Protein AF-A0A9Q0X573-F1 (afdb_monomer_lite)

pLDDT: mean 73.03, std 21.27, range [30.62, 91.12]

Radius of gyration: 28.18 Å; chains: 1; bounding box: 56×76×54 Å

Secondary structure (DSSP, 8-state):
--HHHHHHHTTGGG-HHHHHHHHHHHHHSTTTTHHHHHTS-HHHHHHHHHH-HHHHHHHHHHHTSHHHHTTS-HHHHHHTTSS--TT--S------------------------------

InterPro domains:
  IPR022075 Symplekin C-terminal [PF12295] (1-51)

Sequence (120 aa):
MEILSRLVSKQIWKYPKLWVGFLRCALLTKPQSFNVLLQLPPPQLESALNRTAALKAPLVVYASQPNIKSSLPRSVLVVLGIAPDPQTSSQAQTGDTSNSGKDVTVENSKTGETSNSDKE

Organism: NCBI:txid2511006

Structure (mmCIF, N/CA/C/O backbone):
data_AF-A0A9Q0X573-F1
#
_entry.id   AF-A0A9Q0X573-F1
#
loop_
_atom_site.group_PDB
_atom_site.id
_atom_site.type_symbol
_atom_site.label_atom_id
_atom_site.label_alt_id
_atom_site.label_comp_id
_atom_site.label_asym_id
_atom_site.label_entity_id
_atom_site.label_seq_id
_atom_site.pdbx_PDB_ins_code
_atom_site.Cartn_x
_atom_site.Cartn_y
_atom_site.Cartn_z
_atom_site.occupancy
_atom_site.B_iso_or_equiv
_atom_site.auth_seq_id
_atom_site.auth_comp_id
_atom_site.auth_asym_id
_atom_site.auth_atom_id
_atom_site.pdbx_PDB_model_num
ATOM 1 N N . MET A 1 1 ? 0.558 15.369 -7.958 1.00 50.69 1 MET A N 1
ATOM 2 C CA . MET A 1 1 ? 1.134 14.107 -8.478 1.00 50.69 1 MET A CA 1
ATOM 3 C C . MET A 1 1 ? 0.039 13.045 -8.576 1.00 50.69 1 MET A C 1
ATOM 5 O O . MET A 1 1 ? -0.197 12.339 -7.608 1.00 50.69 1 MET A O 1
ATOM 9 N N . GLU A 1 2 ? -0.650 12.924 -9.714 1.00 68.75 2 GLU A N 1
ATOM 10 C CA . GLU A 1 2 ? -1.748 11.944 -9.869 1.00 68.75 2 GLU A CA 1
ATOM 11 C C . GLU A 1 2 ? -1.337 10.646 -10.571 1.00 68.75 2 GLU A C 1
ATOM 13 O O . GLU A 1 2 ? -2.123 9.705 -10.624 1.00 68.75 2 GLU A O 1
ATOM 18 N N . ILE A 1 3 ? -0.119 10.569 -11.121 1.00 83.31 3 ILE A N 1
ATOM 19 C CA . ILE A 1 3 ? 0.303 9.418 -11.934 1.00 83.31 3 ILE A CA 1
ATOM 20 C C . ILE A 1 3 ? 0.211 8.112 -11.133 1.00 83.31 3 ILE A C 1
ATOM 22 O O . ILE A 1 3 ? -0.305 7.118 -11.633 1.00 83.31 3 ILE A O 1
ATOM 26 N N . LEU A 1 4 ? 0.634 8.134 -9.863 1.00 80.88 4 LEU A N 1
ATOM 27 C CA . LEU A 1 4 ? 0.596 6.964 -8.989 1.00 80.88 4 LEU A CA 1
ATOM 28 C C . LEU A 1 4 ? -0.852 6.545 -8.695 1.00 80.88 4 LEU A C 1
ATOM 30 O O . LEU A 1 4 ? -1.163 5.362 -8.775 1.00 80.88 4 LEU A O 1
ATOM 34 N N . SER A 1 5 ? -1.747 7.500 -8.419 1.00 83.25 5 SER A N 1
ATOM 35 C CA . SER A 1 5 ? -3.170 7.207 -8.184 1.00 83.25 5 SER A CA 1
ATOM 36 C C . SER A 1 5 ? -3.834 6.636 -9.442 1.00 83.25 5 SER A C 1
ATOM 38 O O . SER A 1 5 ? -4.522 5.620 -9.375 1.00 83.25 5 SER A O 1
ATOM 40 N N . ARG A 1 6 ? -3.514 7.177 -10.626 1.00 86.19 6 ARG A N 1
ATOM 41 C CA . ARG A 1 6 ? -3.980 6.636 -11.915 1.00 86.19 6 ARG A CA 1
ATOM 42 C C . ARG A 1 6 ? -3.487 5.205 -12.157 1.00 86.19 6 ARG A C 1
ATOM 44 O O . ARG A 1 6 ? -4.248 4.387 -12.672 1.00 86.19 6 ARG A O 1
ATOM 51 N N . LEU A 1 7 ? -2.254 4.876 -11.762 1.00 86.81 7 LEU A N 1
ATOM 52 C CA . LEU A 1 7 ? -1.723 3.506 -11.831 1.00 86.81 7 LEU A CA 1
ATOM 53 C C . LEU A 1 7 ? -2.474 2.555 -10.885 1.00 86.81 7 LEU A C 1
ATOM 55 O O . LEU A 1 7 ? -2.786 1.428 -11.274 1.00 86.81 7 LEU A O 1
ATOM 59 N N . VAL A 1 8 ? -2.828 3.013 -9.682 1.00 86.81 8 VAL A N 1
ATOM 60 C CA . VAL A 1 8 ? -3.674 2.256 -8.744 1.00 86.81 8 VAL A CA 1
ATOM 61 C C . VAL A 1 8 ? -5.052 1.985 -9.349 1.00 86.81 8 VAL A C 1
ATOM 63 O O . VAL A 1 8 ? -5.479 0.831 -9.379 1.00 86.81 8 VAL A O 1
ATOM 66 N N . SER A 1 9 ? -5.709 2.989 -9.939 1.00 85.56 9 SER A N 1
ATOM 67 C CA . SER A 1 9 ? -6.996 2.798 -10.631 1.00 85.56 9 SER A CA 1
ATOM 68 C C . SER A 1 9 ? -6.905 1.816 -11.804 1.00 85.56 9 SER A C 1
ATOM 70 O O . SER A 1 9 ? -7.868 1.116 -12.108 1.00 85.56 9 SER A O 1
ATOM 72 N N . LYS A 1 10 ? -5.742 1.732 -12.461 1.00 88.94 10 LYS A N 1
ATOM 73 C CA . LYS A 1 10 ? -5.471 0.791 -13.560 1.00 88.94 10 LYS A CA 1
ATOM 74 C C . LYS A 1 10 ? -5.009 -0.588 -13.089 1.00 88.94 10 LYS A C 1
ATOM 76 O O . LYS A 1 10 ? -4.623 -1.407 -13.918 1.00 88.94 10 LYS A O 1
ATOM 81 N N . GLN A 1 11 ? -5.091 -0.867 -11.788 1.00 88.38 11 GLN A N 1
ATOM 82 C CA . GLN A 1 11 ? -4.738 -2.156 -11.199 1.00 88.38 11 GLN A CA 1
ATOM 83 C C . GLN A 1 11 ? -3.307 -2.574 -11.543 1.00 88.38 11 GLN A C 1
ATOM 85 O O . GLN A 1 11 ? -3.058 -3.683 -12.015 1.00 88.38 11 GLN A O 1
ATOM 90 N N . ILE A 1 12 ? -2.351 -1.676 -11.297 1.00 90.00 12 ILE A N 1
ATOM 91 C CA . ILE A 1 12 ? -0.925 -1.889 -11.581 1.00 90.00 12 ILE A CA 1
ATOM 92 C C . ILE A 1 12 ? -0.368 -3.205 -11.002 1.00 90.00 12 ILE A C 1
ATOM 94 O O . ILE A 1 12 ? 0.551 -3.791 -11.568 1.00 90.00 12 ILE A O 1
ATOM 98 N N . TRP A 1 13 ? -0.980 -3.720 -9.930 1.00 87.81 13 TRP A N 1
ATOM 99 C CA . TRP A 1 13 ? -0.666 -5.013 -9.315 1.00 87.81 13 TRP A CA 1
ATOM 100 C C . TRP A 1 13 ? -0.901 -6.229 -10.225 1.00 87.81 13 TRP A C 1
ATOM 102 O O . TRP A 1 13 ? -0.321 -7.281 -9.973 1.00 87.81 13 TRP A O 1
ATOM 112 N N . LYS A 1 14 ? -1.696 -6.113 -11.298 1.00 89.44 14 LYS A N 1
ATOM 113 C CA . LYS A 1 14 ? -1.849 -7.174 -12.313 1.00 89.44 14 LYS A CA 1
ATOM 114 C C . LYS A 1 14 ? -0.586 -7.384 -13.150 1.00 89.44 14 LYS A C 1
ATOM 116 O O . LYS A 1 14 ? -0.407 -8.449 -13.731 1.00 89.44 14 LYS A O 1
ATOM 121 N N . TYR A 1 15 ? 0.293 -6.385 -13.205 1.00 91.12 15 TYR A N 1
ATOM 122 C CA . TYR A 1 15 ? 1.499 -6.404 -14.023 1.00 91.12 15 TYR A CA 1
ATOM 123 C C . TYR A 1 15 ? 2.738 -6.423 -13.120 1.00 91.12 15 TYR A C 1
ATOM 125 O O . TYR A 1 15 ? 3.220 -5.362 -12.720 1.00 91.12 15 TYR A O 1
ATOM 133 N N . PRO A 1 16 ? 3.314 -7.599 -12.809 1.00 85.38 16 PRO A N 1
ATOM 134 C CA . PRO A 1 16 ? 4.371 -7.725 -11.801 1.00 85.38 16 PRO A CA 1
ATOM 135 C C . PRO A 1 16 ? 5.615 -6.877 -12.105 1.00 85.38 16 PRO A C 1
ATOM 137 O O . PRO A 1 16 ? 6.220 -6.328 -11.187 1.00 85.38 16 PRO A O 1
ATOM 140 N N . LYS A 1 17 ? 5.966 -6.702 -13.388 1.00 88.50 17 LYS A N 1
ATOM 141 C CA . LYS A 1 17 ? 7.090 -5.847 -13.813 1.00 88.50 17 LYS A CA 1
ATOM 142 C C . LYS A 1 17 ? 6.872 -4.377 -13.439 1.00 88.50 17 LYS A C 1
ATOM 144 O O . LYS A 1 17 ? 7.771 -3.734 -12.907 1.00 88.50 17 LYS A O 1
ATOM 149 N N . LEU A 1 18 ? 5.667 -3.861 -13.681 1.00 89.69 18 LEU A N 1
ATOM 150 C CA . LEU A 1 18 ? 5.321 -2.479 -13.359 1.00 89.69 18 LEU A CA 1
ATOM 151 C C . LEU A 1 18 ? 5.068 -2.291 -11.862 1.00 89.69 18 LEU A C 1
ATOM 153 O O . LEU A 1 18 ? 5.413 -1.249 -11.313 1.00 89.69 18 LEU A O 1
ATOM 157 N N . TRP A 1 19 ? 4.524 -3.307 -11.190 1.00 90.69 19 TRP A N 1
ATOM 158 C CA . TRP A 1 19 ? 4.284 -3.290 -9.751 1.00 90.69 19 TRP A CA 1
ATOM 159 C C . TRP A 1 19 ? 5.569 -3.074 -8.949 1.00 90.69 19 TRP A C 1
ATOM 161 O O . TRP A 1 19 ? 5.605 -2.229 -8.058 1.00 90.69 19 TRP A O 1
ATOM 171 N N . VAL A 1 20 ? 6.655 -3.768 -9.300 1.00 90.38 20 VAL A N 1
ATOM 172 C CA . VAL A 1 20 ? 7.956 -3.572 -8.636 1.00 90.38 20 VAL A CA 1
ATOM 173 C C . VAL A 1 20 ? 8.461 -2.138 -8.821 1.00 90.38 20 VAL A C 1
ATOM 175 O O . VAL A 1 20 ? 8.915 -1.523 -7.856 1.00 90.38 20 VAL A O 1
ATOM 178 N N . GLY A 1 21 ? 8.346 -1.585 -10.033 1.00 90.44 21 GLY A N 1
ATOM 179 C CA . GLY A 1 21 ? 8.706 -0.192 -10.312 1.00 90.44 21 GLY A CA 1
ATOM 180 C C . GLY A 1 21 ? 7.856 0.798 -9.515 1.00 90.44 21 GLY A C 1
ATOM 181 O O . GLY A 1 21 ? 8.397 1.704 -8.886 1.00 90.44 21 GLY A O 1
ATOM 182 N N . PHE A 1 22 ? 6.543 0.568 -9.455 1.00 90.12 22 PHE A N 1
ATOM 183 C CA . PHE A 1 22 ? 5.610 1.363 -8.661 1.00 90.12 22 PHE A CA 1
ATOM 184 C C . PHE A 1 22 ? 6.000 1.388 -7.180 1.00 90.12 22 PHE A C 1
ATOM 186 O O . PHE A 1 22 ? 6.068 2.468 -6.599 1.00 90.12 22 PHE A O 1
ATOM 193 N N . LEU A 1 23 ? 6.321 0.235 -6.582 1.00 89.50 23 LEU A N 1
ATOM 194 C CA . LEU A 1 23 ? 6.745 0.163 -5.180 1.00 89.50 23 LEU A CA 1
ATOM 195 C C . LEU A 1 23 ? 8.042 0.936 -4.928 1.00 89.50 23 LEU A C 1
ATOM 197 O O . LEU A 1 23 ? 8.141 1.665 -3.939 1.00 89.50 23 LEU A O 1
ATOM 201 N N . ARG A 1 24 ? 9.021 0.839 -5.838 1.00 88.81 24 ARG A N 1
ATOM 202 C CA . ARG A 1 24 ? 10.260 1.623 -5.736 1.00 88.81 24 ARG A CA 1
ATOM 203 C C . ARG A 1 24 ? 9.988 3.118 -5.849 1.00 88.81 24 ARG A C 1
ATOM 205 O O . ARG A 1 24 ? 10.448 3.879 -5.004 1.00 88.81 24 ARG A O 1
ATOM 212 N N . CYS A 1 25 ? 9.196 3.541 -6.829 1.00 88.94 25 CYS A N 1
ATOM 213 C CA . CYS A 1 25 ? 8.808 4.941 -6.969 1.00 88.94 25 CYS A CA 1
ATOM 214 C C . CYS A 1 25 ? 8.056 5.443 -5.735 1.00 88.94 25 CYS A C 1
ATOM 216 O O . CYS A 1 25 ? 8.386 6.515 -5.234 1.00 88.94 25 CYS A O 1
ATOM 218 N N . ALA A 1 26 ? 7.109 4.669 -5.202 1.00 88.06 26 ALA A N 1
ATOM 219 C CA . ALA A 1 26 ? 6.371 5.017 -3.993 1.00 88.06 26 ALA A CA 1
ATOM 220 C C . ALA A 1 26 ? 7.306 5.162 -2.780 1.00 88.06 26 ALA A C 1
ATOM 222 O O . ALA A 1 26 ? 7.138 6.080 -1.980 1.00 88.06 26 ALA A O 1
ATOM 223 N N . LEU A 1 27 ? 8.336 4.318 -2.671 1.00 86.31 27 LEU A N 1
ATOM 224 C CA . LEU A 1 27 ? 9.361 4.419 -1.633 1.00 86.31 27 LEU A CA 1
ATOM 225 C C . LEU A 1 27 ? 10.239 5.676 -1.777 1.00 86.31 27 LEU A C 1
ATOM 227 O O . LEU A 1 27 ? 10.666 6.221 -0.759 1.00 86.31 27 LEU A O 1
ATOM 231 N N . LEU A 1 28 ? 10.523 6.125 -3.001 1.00 87.12 28 LEU A N 1
ATOM 232 C CA . LEU A 1 28 ? 11.327 7.327 -3.260 1.00 87.12 28 LEU A CA 1
ATOM 233 C C . LEU A 1 28 ? 10.516 8.623 -3.109 1.00 87.12 28 LEU A C 1
ATOM 235 O O . LEU A 1 28 ? 11.051 9.628 -2.662 1.00 87.12 28 LEU A O 1
ATOM 239 N N . THR A 1 29 ? 9.224 8.600 -3.436 1.00 83.75 29 THR A N 1
ATOM 240 C CA . THR A 1 29 ? 8.327 9.777 -3.415 1.00 83.75 29 THR A CA 1
ATOM 241 C C . THR A 1 29 ? 7.556 9.935 -2.101 1.00 83.75 29 THR A C 1
ATOM 243 O O . THR A 1 29 ? 6.450 10.484 -2.059 1.00 83.75 29 THR A O 1
ATOM 246 N N . LYS A 1 30 ? 8.139 9.464 -0.994 1.00 81.38 30 LYS A N 1
ATOM 247 C CA . LYS A 1 30 ? 7.604 9.728 0.347 1.00 81.38 30 LYS A CA 1
ATOM 248 C C . LYS A 1 30 ? 7.698 11.225 0.671 1.00 81.38 30 LYS A C 1
ATOM 250 O O . LYS A 1 30 ? 8.676 11.856 0.278 1.00 81.38 30 LYS A O 1
ATOM 255 N N . PRO A 1 31 ? 6.744 11.784 1.436 1.00 76.62 31 PRO A N 1
ATOM 256 C CA . PRO A 1 31 ? 5.549 11.143 2.008 1.00 76.62 31 PRO A CA 1
ATOM 257 C C . PRO A 1 31 ? 4.320 11.177 1.078 1.00 76.62 31 PRO A C 1
ATOM 259 O O . PRO A 1 31 ? 3.273 10.626 1.407 1.00 76.62 31 PRO A O 1
ATOM 262 N N . GLN A 1 32 ? 4.423 11.829 -0.082 1.00 80.38 32 GLN A N 1
ATOM 263 C CA . GLN A 1 32 ? 3.278 12.138 -0.942 1.00 80.38 32 GLN A CA 1
ATOM 264 C C . GLN A 1 32 ? 2.628 10.882 -1.548 1.00 80.38 32 GLN A C 1
ATOM 266 O O . GLN A 1 32 ? 1.417 10.847 -1.767 1.00 80.38 32 GLN A O 1
ATOM 271 N N . SER A 1 33 ? 3.413 9.822 -1.748 1.00 84.81 33 SER A N 1
ATOM 272 C CA . SER A 1 33 ? 2.956 8.508 -2.212 1.00 84.81 33 SER A CA 1
ATOM 273 C C . SER A 1 33 ? 2.112 7.725 -1.195 1.00 84.81 33 SER A C 1
ATOM 275 O O . SER A 1 33 ? 1.413 6.792 -1.592 1.00 84.81 33 SER A O 1
ATOM 277 N N . PHE A 1 34 ? 2.126 8.078 0.097 1.00 87.00 34 PHE A N 1
ATOM 278 C CA . PHE A 1 34 ? 1.420 7.316 1.136 1.00 87.00 34 PHE A CA 1
ATOM 279 C C . PHE A 1 34 ? -0.093 7.332 0.979 1.00 87.00 34 PHE A C 1
ATOM 281 O O . PHE A 1 34 ? -0.721 6.292 1.143 1.00 87.00 34 PHE A O 1
ATOM 288 N N . ASN A 1 35 ? -0.673 8.466 0.583 1.00 85.50 35 ASN A N 1
ATOM 289 C CA . ASN A 1 35 ? -2.106 8.536 0.288 1.00 85.50 35 ASN A CA 1
ATOM 290 C C . ASN A 1 35 ? -2.505 7.560 -0.823 1.00 85.50 35 ASN A C 1
ATOM 292 O O . ASN A 1 35 ? -3.540 6.910 -0.740 1.00 85.50 35 ASN A O 1
ATOM 296 N N . VAL A 1 36 ? -1.649 7.399 -1.834 1.00 88.12 36 VAL A N 1
ATOM 297 C CA . VAL A 1 36 ? -1.898 6.467 -2.938 1.00 88.12 36 VAL A CA 1
ATOM 298 C C . VAL A 1 36 ? -1.757 5.014 -2.486 1.00 88.12 36 VAL A C 1
ATOM 300 O O . VAL A 1 36 ? -2.523 4.156 -2.915 1.00 88.12 36 VAL A O 1
ATOM 303 N N . LEU A 1 37 ? -0.801 4.727 -1.603 1.00 88.19 37 LEU A N 1
ATOM 304 C CA . LEU A 1 37 ? -0.632 3.394 -1.023 1.00 88.19 37 LEU A CA 1
ATOM 305 C C . LEU A 1 37 ? -1.810 3.010 -0.123 1.00 88.19 37 LEU A C 1
ATOM 307 O O . LEU A 1 37 ? -2.237 1.864 -0.150 1.00 88.19 37 LEU A O 1
ATOM 311 N N . LEU A 1 38 ? -2.365 3.963 0.626 1.00 86.94 38 LEU A N 1
ATOM 312 C CA . LEU A 1 38 ? -3.559 3.758 1.449 1.00 86.94 38 LEU A CA 1
ATOM 313 C C . LEU A 1 38 ? -4.837 3.575 0.618 1.00 86.94 38 LEU A C 1
ATOM 315 O O . LEU A 1 38 ? -5.802 2.996 1.106 1.00 86.94 38 LEU A O 1
ATOM 319 N N . GLN A 1 39 ? -4.834 4.031 -0.637 1.00 86.38 39 GLN A N 1
ATOM 320 C CA . GLN A 1 39 ? -5.915 3.803 -1.596 1.00 86.38 39 GLN A CA 1
ATOM 321 C C . GLN A 1 39 ? -5.890 2.381 -2.191 1.00 86.38 39 GLN A C 1
ATOM 323 O O . GLN A 1 39 ? -6.851 1.968 -2.842 1.00 86.38 39 GLN A O 1
ATOM 328 N N . LEU A 1 40 ? -4.800 1.625 -2.001 1.00 87.75 40 LEU A N 1
ATOM 329 C CA . LEU A 1 40 ? -4.732 0.232 -2.438 1.00 87.75 40 LEU A CA 1
ATOM 330 C C . LEU A 1 40 ? -5.692 -0.639 -1.620 1.00 87.75 40 LEU A C 1
ATOM 332 O O . LEU A 1 40 ? -5.845 -0.424 -0.415 1.00 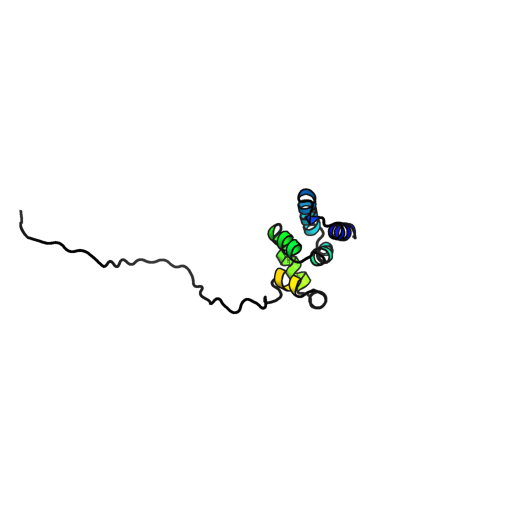87.75 40 LEU A O 1
ATOM 336 N N . PRO A 1 41 ? -6.286 -1.679 -2.229 1.00 87.00 41 PRO A N 1
ATOM 337 C CA . PRO A 1 41 ? -7.064 -2.628 -1.457 1.00 87.00 41 PRO A CA 1
ATOM 338 C C . PRO A 1 41 ? -6.163 -3.412 -0.475 1.00 87.00 41 PRO A C 1
ATOM 340 O O . PRO A 1 41 ? -4.965 -3.589 -0.737 1.00 87.00 41 PRO A O 1
ATOM 343 N N . PRO A 1 42 ? -6.720 -3.9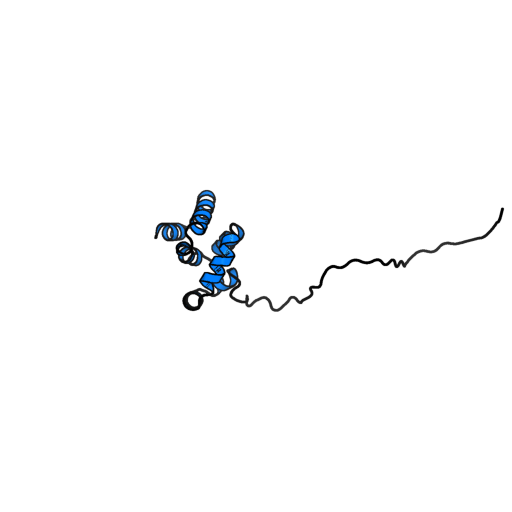09 0.649 1.00 86.00 42 PRO A N 1
ATOM 344 C CA . PRO A 1 42 ? -5.953 -4.555 1.718 1.00 86.00 42 PRO A CA 1
ATOM 345 C C . PRO A 1 42 ? -4.973 -5.657 1.265 1.00 86.00 42 PRO A C 1
ATOM 347 O O . PRO A 1 42 ? -3.812 -5.588 1.671 1.00 86.00 42 PRO A O 1
ATOM 350 N N . PRO A 1 43 ? -5.344 -6.613 0.381 1.00 88.31 43 PRO A N 1
ATOM 351 C CA . PRO A 1 43 ? -4.412 -7.676 -0.014 1.00 88.31 43 PRO A CA 1
ATOM 352 C C . PRO A 1 43 ? -3.228 -7.160 -0.851 1.00 88.31 43 PRO A C 1
ATOM 354 O O . PRO A 1 43 ? -2.124 -7.710 -0.806 1.00 88.31 43 PRO A O 1
ATOM 357 N N . GLN A 1 44 ? -3.418 -6.078 -1.610 1.00 89.94 44 GLN A N 1
ATOM 358 C CA . GLN A 1 44 ? -2.344 -5.447 -2.379 1.00 89.94 44 GLN A CA 1
ATOM 359 C C . GLN A 1 44 ? -1.436 -4.617 -1.480 1.00 89.94 44 GLN A C 1
ATOM 361 O O . GLN A 1 44 ? -0.222 -4.612 -1.693 1.00 89.94 44 GLN A O 1
ATOM 366 N N . LEU A 1 45 ? -2.004 -3.937 -0.481 1.00 89.25 45 LEU A N 1
ATOM 367 C CA . LEU A 1 45 ? -1.226 -3.215 0.517 1.00 89.25 45 LEU A CA 1
ATOM 368 C C . LEU A 1 45 ? -0.321 -4.178 1.293 1.00 89.25 45 LEU A C 1
ATOM 370 O O . LEU A 1 45 ? 0.877 -3.932 1.403 1.00 89.25 45 LEU A O 1
ATOM 374 N N . GLU A 1 46 ? -0.849 -5.309 1.751 1.00 88.56 46 GLU A N 1
ATOM 375 C CA . GLU A 1 46 ? -0.056 -6.340 2.425 1.00 88.56 46 GLU A CA 1
ATOM 376 C C . GLU A 1 46 ? 1.077 -6.858 1.528 1.00 88.56 46 GLU A C 1
ATOM 378 O O . GLU A 1 46 ? 2.243 -6.869 1.924 1.00 88.56 46 GLU A O 1
ATOM 383 N N . SER A 1 47 ? 0.768 -7.166 0.265 1.00 89.62 47 SER A N 1
ATOM 384 C CA . SER A 1 47 ? 1.768 -7.575 -0.730 1.00 89.62 47 SER A CA 1
ATOM 385 C C . SER A 1 47 ? 2.850 -6.510 -0.970 1.00 89.62 47 SER A C 1
ATOM 387 O O . SER A 1 47 ? 4.022 -6.844 -1.171 1.00 89.62 47 SER A O 1
ATOM 389 N N . ALA A 1 48 ? 2.478 -5.225 -0.964 1.00 89.25 48 ALA A N 1
ATOM 390 C CA . ALA A 1 48 ? 3.406 -4.100 -1.084 1.00 89.25 48 ALA A CA 1
ATOM 391 C C . ALA A 1 48 ? 4.363 -4.042 0.112 1.00 89.25 48 ALA A C 1
ATOM 393 O O . ALA A 1 48 ? 5.578 -3.929 -0.067 1.00 89.25 48 ALA A O 1
ATOM 394 N N . LEU A 1 49 ? 3.817 -4.163 1.324 1.00 88.31 49 LEU A N 1
ATOM 395 C CA . LEU A 1 49 ? 4.580 -4.156 2.569 1.00 88.31 49 LEU A CA 1
ATOM 396 C C . LEU A 1 49 ? 5.515 -5.363 2.668 1.00 88.31 49 LEU A C 1
ATOM 398 O O . LEU A 1 49 ? 6.662 -5.204 3.079 1.00 88.31 49 LEU A O 1
ATOM 402 N N . ASN A 1 50 ? 5.069 -6.539 2.221 1.00 89.25 50 ASN A N 1
ATOM 403 C CA . ASN A 1 50 ? 5.877 -7.755 2.226 1.00 89.25 50 ASN A CA 1
ATOM 404 C C . ASN A 1 50 ? 7.069 -7.664 1.257 1.00 89.25 50 ASN A C 1
ATOM 406 O O . ASN A 1 50 ? 8.159 -8.145 1.547 1.00 89.25 50 ASN A O 1
ATOM 410 N N . ARG A 1 51 ? 6.893 -6.996 0.107 1.00 88.94 51 ARG A N 1
ATOM 411 C CA . ARG A 1 51 ? 7.984 -6.741 -0.852 1.00 88.94 51 ARG A CA 1
ATOM 412 C C . ARG A 1 51 ? 8.900 -5.596 -0.440 1.00 88.94 51 ARG A C 1
ATOM 414 O O . ARG A 1 51 ? 10.045 -5.537 -0.881 1.00 88.94 51 ARG A O 1
ATOM 421 N N . THR A 1 52 ? 8.396 -4.629 0.316 1.00 88.44 52 THR A N 1
ATOM 422 C CA . THR A 1 52 ? 9.135 -3.415 0.669 1.00 88.44 52 THR A CA 1
ATOM 423 C C . THR A 1 52 ? 8.909 -3.078 2.138 1.00 88.44 52 THR A C 1
ATOM 425 O O . THR A 1 52 ? 8.246 -2.101 2.481 1.00 88.44 52 THR A O 1
ATOM 428 N N . ALA A 1 53 ? 9.521 -3.867 3.023 1.00 86.50 53 ALA A N 1
ATOM 429 C CA . ALA A 1 53 ? 9.395 -3.694 4.471 1.00 86.50 53 ALA A CA 1
ATOM 430 C C . ALA A 1 53 ? 9.836 -2.298 4.958 1.00 86.50 53 ALA A C 1
ATOM 432 O O . ALA A 1 53 ? 9.250 -1.751 5.888 1.00 86.50 53 ALA A O 1
ATOM 433 N N . ALA A 1 54 ? 10.794 -1.661 4.271 1.00 87.75 54 ALA A N 1
ATOM 434 C CA . ALA A 1 54 ? 11.246 -0.295 4.564 1.00 87.75 54 ALA A CA 1
ATOM 435 C C . ALA A 1 54 ? 10.155 0.784 4.382 1.00 87.75 54 ALA A C 1
ATOM 437 O O . ALA A 1 54 ? 10.291 1.901 4.878 1.00 87.75 54 ALA A O 1
ATOM 438 N N . LEU A 1 55 ? 9.073 0.478 3.660 1.00 86.38 55 LEU A N 1
ATOM 439 C CA . LEU A 1 55 ? 7.908 1.353 3.526 1.00 86.38 55 LEU A CA 1
ATOM 440 C C . LEU A 1 55 ? 6.952 1.213 4.721 1.00 86.38 55 LEU A C 1
ATOM 442 O O . LEU A 1 55 ? 6.245 2.165 5.035 1.00 86.38 55 LEU A O 1
ATOM 446 N N . LYS A 1 56 ? 6.945 0.058 5.402 1.00 86.94 56 LYS A N 1
ATOM 447 C CA . LYS A 1 56 ? 5.984 -0.260 6.467 1.00 86.94 56 LYS A CA 1
ATOM 448 C C . LYS A 1 56 ? 6.077 0.720 7.624 1.00 86.94 56 LYS A C 1
ATOM 450 O O . LYS A 1 56 ? 5.085 1.362 7.942 1.00 86.94 56 LYS A O 1
ATOM 455 N N . ALA A 1 57 ? 7.262 0.873 8.209 1.00 88.38 57 ALA A N 1
ATOM 456 C CA . ALA A 1 57 ? 7.466 1.756 9.355 1.00 88.38 57 ALA A CA 1
AT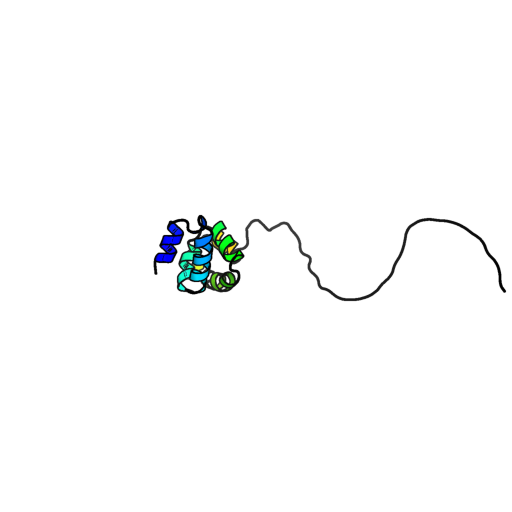OM 457 C C . ALA A 1 57 ? 6.950 3.191 9.109 1.00 88.38 57 ALA A C 1
ATOM 459 O O . ALA A 1 57 ? 6.092 3.645 9.868 1.00 88.38 57 ALA A O 1
ATOM 460 N N . PRO A 1 58 ? 7.364 3.903 8.040 1.00 89.12 58 PRO A N 1
ATOM 461 C CA . PRO A 1 58 ? 6.885 5.263 7.827 1.00 89.12 58 PRO A CA 1
ATOM 462 C C . PRO A 1 58 ? 5.410 5.326 7.397 1.00 89.12 58 PRO A C 1
ATOM 464 O O . PRO A 1 58 ? 4.739 6.311 7.699 1.00 89.12 58 PRO A O 1
ATOM 467 N N . LEU A 1 59 ? 4.872 4.281 6.755 1.00 88.94 59 LEU A N 1
ATOM 468 C CA . LEU A 1 59 ? 3.449 4.214 6.421 1.00 88.94 59 LEU A CA 1
ATOM 469 C C . LEU A 1 59 ? 2.575 4.040 7.670 1.00 88.94 59 LEU A C 1
ATOM 471 O O . LEU A 1 59 ? 1.529 4.674 7.770 1.00 8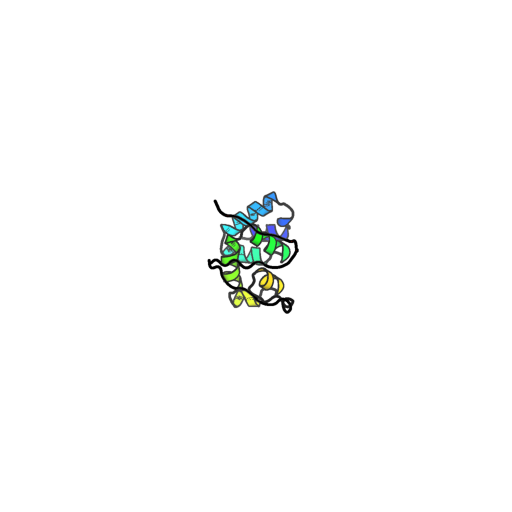8.94 59 LEU A O 1
ATOM 475 N N . VAL A 1 60 ? 3.017 3.233 8.638 1.00 89.69 60 VAL A N 1
ATOM 476 C CA . VAL A 1 60 ? 2.340 3.059 9.932 1.00 89.69 60 VAL A CA 1
ATOM 477 C C . VAL A 1 60 ? 2.327 4.371 10.708 1.00 89.69 60 VAL A C 1
ATOM 479 O O . VAL A 1 60 ? 1.273 4.780 11.186 1.00 89.69 60 VAL A O 1
ATOM 482 N N . VAL A 1 61 ? 3.461 5.076 10.773 1.00 90.44 61 VAL A N 1
ATOM 483 C CA . VAL A 1 61 ? 3.542 6.397 11.422 1.00 90.44 61 VAL A CA 1
ATOM 484 C C . VAL A 1 61 ? 2.583 7.391 10.761 1.00 90.44 61 VAL A C 1
ATOM 486 O O . VAL A 1 61 ? 1.874 8.115 11.457 1.00 90.44 61 VAL A O 1
ATOM 489 N N . TYR A 1 62 ? 2.512 7.401 9.427 1.00 89.75 62 TYR A N 1
ATOM 490 C CA . TYR A 1 62 ? 1.596 8.270 8.687 1.00 89.75 62 TYR A CA 1
ATOM 491 C C . TYR A 1 62 ? 0.120 7.924 8.940 1.00 89.75 62 TYR A C 1
ATOM 493 O O . TYR A 1 62 ? -0.684 8.801 9.247 1.00 89.75 62 TYR A O 1
ATOM 501 N N . ALA A 1 63 ? -0.236 6.643 8.868 1.00 89.12 63 ALA A N 1
ATOM 502 C CA . ALA A 1 63 ? -1.603 6.174 9.076 1.00 89.12 63 ALA A CA 1
ATOM 503 C C . ALA A 1 63 ? -2.059 6.235 10.543 1.00 89.12 63 ALA A C 1
ATOM 505 O O . ALA A 1 63 ? -3.258 6.265 10.808 1.00 89.12 63 ALA A O 1
ATOM 506 N N . SER A 1 64 ? -1.127 6.273 11.500 1.00 89.31 64 SER A N 1
ATOM 507 C CA . SER A 1 64 ? -1.431 6.439 12.924 1.00 89.31 64 SER A CA 1
ATOM 508 C C . SER A 1 64 ? -1.810 7.877 13.294 1.00 89.31 64 SER A C 1
ATOM 510 O O . SER A 1 64 ? -2.278 8.105 14.412 1.00 89.31 64 SER A O 1
ATOM 512 N N . GLN A 1 65 ? -1.623 8.848 12.395 1.00 90.50 65 GLN A N 1
ATOM 513 C CA . GLN A 1 65 ? -2.032 10.229 12.646 1.00 90.50 65 GLN A CA 1
ATOM 514 C C . GLN A 1 65 ? -3.562 10.306 12.782 1.00 90.50 65 GLN A C 1
ATOM 516 O O . GLN A 1 65 ? -4.270 9.709 11.971 1.00 90.50 65 GLN A O 1
ATOM 521 N N . PRO A 1 66 ? -4.106 11.031 13.774 1.00 87.00 66 PRO A N 1
ATOM 522 C CA . PRO A 1 66 ? -5.532 10.990 14.111 1.00 87.00 66 PRO A CA 1
ATOM 523 C C . PRO A 1 66 ? -6.448 11.429 12.960 1.00 87.00 66 PRO A C 1
ATOM 525 O O . PRO A 1 66 ? -7.512 10.847 12.774 1.00 87.00 66 PRO A O 1
ATOM 528 N N . ASN A 1 67 ? -6.013 12.399 12.156 1.00 89.12 67 ASN A N 1
ATOM 529 C CA . ASN A 1 67 ? -6.709 12.887 10.9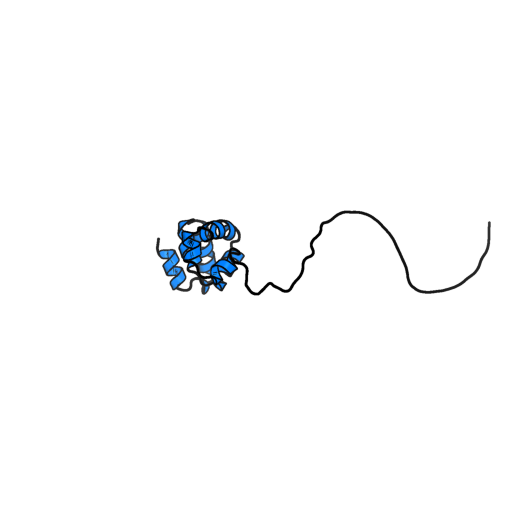62 1.00 89.12 67 ASN A CA 1
ATOM 530 C C . ASN A 1 67 ? -6.758 11.860 9.819 1.00 89.12 67 ASN A C 1
ATOM 532 O O . ASN A 1 67 ? -7.680 11.890 9.011 1.00 89.12 67 ASN A O 1
ATOM 536 N N . ILE A 1 68 ? -5.763 10.975 9.734 1.00 89.38 68 ILE A N 1
ATOM 537 C CA . ILE A 1 68 ? -5.698 9.927 8.710 1.00 89.38 68 ILE A CA 1
ATOM 538 C C . ILE A 1 68 ? -6.411 8.673 9.217 1.00 89.38 68 ILE A C 1
ATOM 540 O O . ILE A 1 68 ? -7.282 8.132 8.541 1.00 89.38 68 ILE A O 1
ATOM 544 N N . LYS A 1 69 ? -6.095 8.249 10.443 1.00 88.25 69 LYS A N 1
ATOM 545 C CA . LYS A 1 69 ? -6.658 7.074 11.112 1.00 88.25 69 LYS A CA 1
ATOM 546 C C . LYS A 1 69 ? -8.186 7.093 11.159 1.00 88.25 69 LYS A C 1
ATOM 548 O O . LYS A 1 69 ? -8.788 6.037 11.007 1.00 88.25 69 LYS A O 1
ATOM 553 N N . SER A 1 70 ? -8.803 8.259 11.366 1.00 87.12 70 SER A N 1
ATOM 554 C CA . SER A 1 70 ? -10.266 8.409 11.394 1.00 87.12 70 SER A CA 1
ATOM 555 C C . SER A 1 70 ? -10.929 8.250 10.021 1.00 87.12 70 SER A C 1
ATOM 557 O O . SER A 1 70 ? -12.096 7.879 9.953 1.00 87.12 70 SER A O 1
ATOM 559 N N . SER A 1 71 ? -10.188 8.504 8.940 1.00 87.56 71 SER A N 1
ATOM 560 C CA . SER A 1 71 ? -10.655 8.390 7.553 1.00 87.56 71 SER A CA 1
ATOM 561 C C . SER A 1 71 ? -10.403 6.995 6.959 1.00 87.56 71 SER A C 1
ATOM 563 O O . SER A 1 71 ? -11.036 6.593 5.983 1.00 87.56 71 SER A O 1
ATOM 565 N N . LEU A 1 72 ? -9.478 6.226 7.544 1.00 86.38 72 LEU A N 1
ATOM 566 C CA . LEU A 1 72 ? -9.074 4.927 7.017 1.00 86.38 72 LEU A CA 1
ATOM 567 C C . LEU A 1 72 ? -10.034 3.785 7.397 1.00 86.38 72 LEU A C 1
ATOM 569 O O . LEU A 1 72 ? -10.431 3.663 8.558 1.00 86.38 72 LEU A O 1
ATOM 573 N N . PRO A 1 73 ? -10.324 2.859 6.461 1.00 85.88 73 PRO A N 1
ATOM 574 C CA . PRO A 1 73 ? -11.056 1.636 6.765 1.00 85.88 73 PRO A CA 1
ATOM 575 C C . PRO A 1 73 ? -10.330 0.754 7.789 1.00 85.88 73 PRO A C 1
ATOM 577 O O . PRO A 1 73 ? -9.103 0.617 7.768 1.00 85.88 73 PRO A O 1
ATOM 580 N N . ARG A 1 74 ? -11.105 0.055 8.630 1.00 84.00 74 ARG A N 1
ATOM 581 C CA . ARG A 1 74 ? -10.594 -0.888 9.643 1.00 84.00 74 ARG A CA 1
ATOM 582 C C . ARG A 1 74 ? -9.635 -1.928 9.052 1.00 84.00 74 ARG A C 1
ATOM 584 O O . ARG A 1 74 ? -8.604 -2.204 9.652 1.00 84.00 74 ARG A O 1
ATOM 591 N N . SER A 1 75 ? -9.947 -2.462 7.874 1.00 86.06 75 SER A N 1
ATOM 592 C CA . SER A 1 75 ? -9.131 -3.465 7.178 1.00 86.06 75 SER A CA 1
ATOM 593 C C . SER A 1 75 ? -7.709 -2.978 6.885 1.00 86.06 75 SER A C 1
ATOM 595 O O . SER A 1 75 ? -6.750 -3.718 7.077 1.00 86.06 75 SER A O 1
ATOM 597 N N . VAL A 1 76 ? -7.553 -1.712 6.494 1.00 87.38 76 VAL A N 1
ATOM 598 C CA . VAL A 1 76 ? -6.241 -1.095 6.251 1.00 87.38 76 VAL A CA 1
ATOM 599 C C . VAL A 1 76 ? -5.473 -0.933 7.564 1.00 87.38 76 VAL A C 1
ATOM 601 O O . VAL A 1 76 ? -4.285 -1.245 7.628 1.00 87.38 76 VAL A O 1
ATOM 604 N N . LEU A 1 77 ? -6.155 -0.516 8.635 1.00 86.69 77 LEU A N 1
ATOM 605 C CA . LEU A 1 77 ? -5.548 -0.389 9.963 1.00 86.69 77 LEU A CA 1
ATOM 606 C C . LEU A 1 77 ? -5.053 -1.738 10.512 1.00 86.69 77 LEU A C 1
ATOM 608 O O . LEU A 1 77 ? -4.030 -1.760 11.196 1.00 86.69 77 LEU A O 1
ATOM 612 N N . VAL A 1 78 ? -5.755 -2.840 10.219 1.00 87.38 78 VAL A N 1
ATOM 613 C CA . VAL A 1 78 ? -5.354 -4.201 10.624 1.00 87.38 78 VAL A CA 1
ATOM 614 C C . VAL A 1 78 ? -4.104 -4.639 9.861 1.00 87.38 78 VAL A C 1
ATOM 616 O O . VAL A 1 78 ? -3.129 -5.040 10.487 1.00 87.38 78 VAL A O 1
ATOM 619 N N . VAL A 1 79 ? -4.063 -4.454 8.535 1.00 87.31 79 VAL A N 1
ATOM 620 C CA . VAL A 1 79 ? -2.873 -4.759 7.706 1.00 87.31 79 VAL A CA 1
ATOM 621 C C . VAL A 1 79 ? -1.638 -3.971 8.163 1.00 87.31 79 VAL A C 1
ATOM 623 O O . VAL A 1 79 ? -0.511 -4.472 8.149 1.00 87.31 79 VAL A O 1
ATOM 626 N N . LEU A 1 80 ? -1.839 -2.727 8.601 1.00 85.50 80 LEU A N 1
ATOM 627 C CA . LEU A 1 80 ? -0.780 -1.875 9.143 1.00 85.50 80 LEU A CA 1
ATOM 628 C C . LEU A 1 80 ? -0.374 -2.249 10.579 1.00 85.50 80 LEU A C 1
ATOM 630 O O . LEU A 1 80 ? 0.670 -1.794 11.040 1.00 85.50 80 LEU A O 1
ATOM 634 N N . GLY A 1 81 ? -1.160 -3.065 11.286 1.00 83.44 81 GLY A N 1
ATOM 635 C CA . GLY A 1 81 ? -0.942 -3.404 12.696 1.00 83.44 81 GLY A CA 1
ATOM 636 C C . GLY A 1 81 ? -1.289 -2.275 13.676 1.00 83.44 81 GLY A C 1
ATOM 637 O O . GLY A 1 81 ? -0.872 -2.313 14.827 1.00 83.44 81 GLY A O 1
ATOM 638 N N . ILE A 1 82 ? -2.038 -1.257 13.236 1.00 84.12 82 ILE A N 1
ATOM 639 C CA . ILE A 1 82 ? -2.525 -0.144 14.082 1.00 84.12 82 ILE A CA 1
ATOM 640 C C . ILE A 1 82 ? -3.777 -0.570 14.863 1.00 84.12 82 ILE A C 1
ATOM 642 O O . ILE A 1 82 ? -4.114 -0.020 15.913 1.00 84.12 82 ILE A O 1
ATOM 646 N N . ALA A 1 83 ? -4.507 -1.528 14.305 1.00 80.00 83 ALA A N 1
ATOM 647 C CA . ALA A 1 83 ? -5.748 -2.063 14.817 1.00 80.00 83 ALA A CA 1
ATOM 648 C C . ALA A 1 83 ? -5.545 -3.506 15.291 1.00 80.00 83 ALA A C 1
ATOM 650 O O . ALA A 1 83 ? -5.025 -4.299 14.509 1.00 80.00 83 ALA A O 1
ATOM 651 N N . PRO A 1 84 ? -6.015 -3.880 16.496 1.00 69.62 84 PRO A N 1
ATOM 652 C CA . PRO A 1 84 ? -6.133 -5.289 16.843 1.00 69.62 84 PRO A CA 1
ATOM 653 C C . PRO A 1 84 ? -7.116 -5.969 15.883 1.00 69.62 84 PRO A C 1
ATOM 655 O O . PRO A 1 84 ? -8.212 -5.445 15.630 1.00 69.62 84 PRO A O 1
ATOM 658 N N . ASP A 1 85 ? -6.695 -7.104 15.332 1.00 65.25 85 ASP A N 1
ATOM 659 C CA . ASP A 1 85 ? -7.570 -7.989 14.578 1.00 65.25 85 ASP A CA 1
ATOM 660 C C . ASP A 1 85 ? -8.610 -8.589 15.544 1.00 65.25 85 ASP A C 1
ATOM 662 O O . ASP A 1 85 ? -8.226 -9.110 16.596 1.00 65.25 85 ASP A O 1
ATOM 666 N N . PRO A 1 86 ? -9.919 -8.485 15.258 1.00 58.97 86 PRO A N 1
ATOM 667 C CA . PRO A 1 86 ? -10.953 -8.973 16.165 1.00 58.97 86 PRO A CA 1
ATOM 668 C C . PRO A 1 86 ? -11.021 -10.510 16.286 1.00 58.97 86 PRO A C 1
ATOM 670 O O . PRO A 1 86 ? -11.910 -10.997 16.981 1.00 58.97 86 PRO A O 1
ATOM 673 N N . GLN A 1 87 ? -10.130 -11.291 15.656 1.00 48.81 87 GLN A N 1
ATOM 674 C CA . GLN A 1 87 ? -10.162 -12.761 15.700 1.00 48.81 87 GLN A CA 1
ATOM 675 C C . GLN A 1 87 ? -9.015 -13.423 16.484 1.00 48.81 87 GLN A C 1
ATOM 677 O O . GLN A 1 87 ? -9.059 -14.637 16.673 1.00 48.81 87 GLN A O 1
ATOM 682 N N . THR A 1 88 ? -8.054 -12.687 17.052 1.00 48.06 88 THR A N 1
ATOM 683 C CA . THR A 1 88 ? -7.044 -13.299 17.944 1.00 48.06 88 THR A CA 1
ATOM 684 C C . THR A 1 88 ? -7.444 -13.151 19.409 1.00 48.06 88 THR A C 1
ATOM 686 O O . THR A 1 88 ? -6.919 -12.341 20.165 1.00 48.06 88 THR A O 1
ATOM 689 N N . SER A 1 89 ? -8.405 -13.968 19.822 1.00 46.09 89 SER A N 1
ATOM 690 C CA . SER A 1 89 ? -8.631 -14.337 21.222 1.00 46.09 89 SER A CA 1
ATOM 691 C C . SER A 1 89 ? -8.717 -15.854 21.302 1.00 46.09 89 SER A C 1
ATOM 693 O O . SER A 1 89 ? -9.774 -16.375 21.621 1.00 46.09 89 SER A O 1
ATOM 695 N N . SER A 1 90 ? -7.648 -16.563 20.913 1.00 48.28 90 SER A N 1
ATOM 696 C CA . SER A 1 90 ? -7.413 -17.994 21.202 1.00 48.28 90 SER A CA 1
ATOM 697 C C . SER A 1 90 ? -6.043 -18.460 20.676 1.00 48.28 90 SER A C 1
ATOM 699 O O . SER A 1 90 ? -5.985 -19.326 19.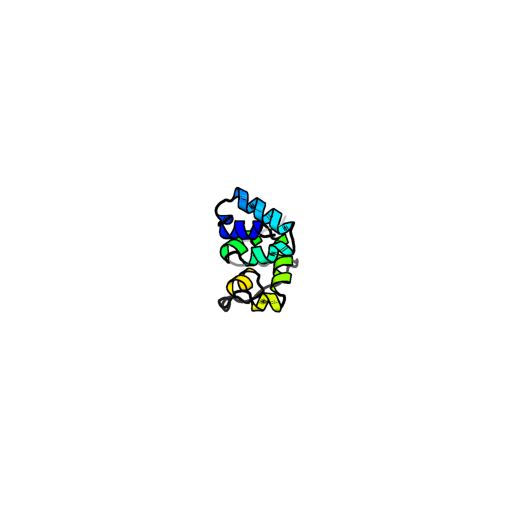816 1.00 48.28 90 SER A O 1
ATOM 701 N N . GLN A 1 91 ? -4.924 -17.920 21.167 1.00 42.84 91 GLN A N 1
ATOM 702 C CA . GLN A 1 91 ? -3.760 -18.780 21.432 1.00 42.84 91 GLN A CA 1
ATOM 703 C C . GLN A 1 91 ? -2.795 -18.090 22.392 1.00 42.84 91 GLN A C 1
ATOM 705 O O . GLN A 1 91 ? -2.403 -16.943 22.202 1.00 42.84 91 GLN A O 1
ATOM 710 N N . ALA A 1 92 ? -2.508 -18.804 23.470 1.00 42.88 92 ALA A N 1
ATOM 711 C CA . ALA A 1 92 ? -1.819 -18.344 24.654 1.00 42.88 92 ALA A CA 1
ATOM 712 C C . ALA A 1 92 ? -0.337 -18.004 24.420 1.00 42.88 92 ALA A C 1
ATOM 714 O O . ALA A 1 92 ? 0.328 -18.548 23.540 1.00 42.88 92 ALA A O 1
ATOM 715 N N . GLN A 1 93 ? 0.149 -17.128 25.303 1.00 47.62 93 GLN A N 1
ATOM 716 C CA . GLN A 1 93 ? 1.535 -16.985 25.763 1.00 47.62 93 GLN A CA 1
ATOM 717 C C . GLN A 1 93 ? 2.205 -18.369 25.895 1.00 47.62 93 GLN A C 1
ATOM 719 O O . GLN A 1 93 ? 1.552 -19.319 26.310 1.00 47.62 93 GLN A O 1
ATOM 724 N N . THR A 1 94 ? 3.469 -18.555 25.521 1.00 36.91 94 THR A N 1
ATOM 725 C CA . THR A 1 94 ? 4.622 -18.235 26.377 1.00 36.91 94 THR A CA 1
ATOM 726 C C . THR A 1 94 ? 5.877 -17.937 25.550 1.00 36.91 94 THR A C 1
ATOM 728 O O . THR A 1 94 ? 6.289 -18.752 24.727 1.00 36.91 94 THR A O 1
ATOM 731 N N . GLY A 1 95 ? 6.528 -16.807 25.822 1.00 43.03 95 GLY A N 1
ATOM 732 C CA . GLY A 1 95 ? 7.976 -16.691 25.662 1.00 43.03 95 GLY A CA 1
ATOM 733 C C . GLY A 1 95 ? 8.655 -17.016 26.993 1.00 43.03 95 GLY A C 1
ATOM 734 O O . GLY A 1 95 ? 8.054 -16.753 28.030 1.00 43.03 95 GLY A O 1
ATOM 735 N N . ASP A 1 96 ? 9.861 -17.590 26.956 1.00 36.94 96 ASP A N 1
ATOM 736 C CA . ASP A 1 96 ? 11.041 -16.956 27.563 1.00 36.94 96 ASP A CA 1
ATOM 737 C C . ASP A 1 96 ? 12.360 -17.629 27.109 1.00 36.94 96 ASP A C 1
ATOM 739 O O . ASP A 1 96 ? 12.520 -18.844 27.178 1.00 36.94 96 ASP A O 1
ATOM 743 N N . THR A 1 97 ? 13.248 -16.785 26.577 1.00 40.56 97 THR A N 1
ATOM 744 C CA . THR A 1 97 ? 14.697 -16.635 26.821 1.00 40.56 97 THR A CA 1
ATOM 745 C C . THR A 1 97 ? 15.657 -17.836 26.904 1.00 40.56 97 THR A C 1
ATOM 747 O O . THR A 1 97 ? 15.586 -18.713 27.757 1.00 40.56 97 THR A O 1
ATOM 750 N N . SER A 1 98 ? 16.700 -17.742 26.073 1.00 42.00 98 SER A N 1
ATOM 751 C CA . SER A 1 98 ? 17.966 -18.482 26.097 1.00 42.00 98 SER A CA 1
ATOM 752 C C . SER A 1 98 ? 18.749 -18.354 27.417 1.00 42.00 98 SER A C 1
ATOM 754 O O . SER A 1 98 ? 19.047 -17.232 27.812 1.00 42.00 98 SER A O 1
ATOM 756 N N . ASN A 1 99 ? 19.247 -19.457 27.997 1.00 36.03 99 ASN A N 1
ATOM 757 C CA . ASN A 1 99 ? 20.620 -19.528 28.530 1.00 36.03 99 ASN A CA 1
ATOM 758 C C . ASN A 1 99 ? 21.101 -20.973 28.793 1.00 36.03 99 ASN A C 1
ATOM 760 O O . ASN A 1 99 ? 20.331 -21.864 29.129 1.00 36.03 99 ASN A O 1
ATOM 764 N N . SER A 1 100 ? 22.413 -21.126 28.636 1.00 43.19 100 SER A N 1
ATOM 765 C CA . SER A 1 100 ? 23.324 -22.255 28.846 1.00 43.19 100 SER A CA 1
ATOM 766 C C . SER A 1 100 ? 23.157 -23.071 30.139 1.00 43.19 100 SER A C 1
ATOM 768 O O . SER A 1 100 ? 22.927 -22.502 31.203 1.00 43.19 100 SER A O 1
ATOM 770 N N . GLY A 1 101 ? 23.470 -24.373 30.066 1.00 33.81 101 GLY A N 1
ATOM 771 C CA . GLY A 1 101 ? 23.958 -25.140 31.218 1.00 33.81 101 GLY A CA 1
ATOM 772 C C . GLY A 1 101 ? 23.461 -26.582 31.296 1.00 33.81 101 GLY A C 1
ATOM 773 O O . GLY A 1 101 ? 22.281 -26.814 31.504 1.00 33.81 101 GLY A O 1
ATOM 774 N N . LYS A 1 102 ? 24.405 -27.520 31.136 1.00 39.47 102 LYS A N 1
ATOM 775 C CA . LYS A 1 102 ? 24.468 -28.882 31.704 1.00 39.47 102 LYS A CA 1
ATOM 776 C C . LYS A 1 102 ? 23.284 -29.300 32.594 1.00 39.47 102 LYS A C 1
ATOM 778 O O . LYS A 1 102 ? 23.091 -28.678 33.628 1.00 39.47 102 LYS A O 1
ATOM 783 N N . ASP A 1 103 ? 22.672 -30.446 32.302 1.00 34.94 103 ASP A N 1
ATOM 784 C CA . ASP A 1 103 ? 22.803 -31.620 33.176 1.00 34.94 103 ASP A CA 1
ATOM 785 C C . ASP A 1 103 ? 22.257 -32.887 32.503 1.00 34.94 103 ASP A C 1
ATOM 787 O O . ASP A 1 103 ? 21.276 -32.869 31.760 1.00 34.94 103 ASP A O 1
ATOM 791 N N . VAL A 1 104 ? 22.961 -33.981 32.757 1.00 41.88 104 VAL A N 1
ATOM 792 C CA . VAL A 1 104 ? 22.597 -35.362 32.451 1.00 41.88 104 VAL A CA 1
ATOM 793 C C . VAL A 1 104 ? 21.462 -35.780 33.381 1.00 41.88 104 VAL A C 1
ATOM 795 O O . VAL A 1 104 ? 21.599 -35.573 34.572 1.00 41.88 104 VAL A O 1
ATOM 798 N N . THR A 1 105 ? 20.426 -36.475 32.902 1.00 38.16 105 THR A N 1
ATOM 799 C CA . THR A 1 105 ? 19.817 -37.588 33.659 1.00 38.16 105 THR A CA 1
ATOM 800 C C . THR A 1 105 ? 19.081 -38.534 32.710 1.00 38.16 105 THR A C 1
ATOM 802 O O . THR A 1 105 ? 18.204 -38.159 31.936 1.00 38.16 105 THR A O 1
ATOM 805 N N . VAL A 1 106 ? 19.542 -39.774 32.789 1.00 38.84 106 VAL A N 1
ATOM 806 C CA . VAL A 1 106 ? 19.068 -41.030 32.213 1.00 38.84 106 VAL A CA 1
ATOM 807 C C . VAL A 1 106 ? 17.856 -41.516 33.013 1.00 38.84 106 VAL A C 1
ATOM 809 O O . VAL A 1 106 ? 17.890 -41.385 34.226 1.00 38.84 106 VAL A O 1
ATOM 812 N N . GLU A 1 107 ? 16.848 -42.132 32.382 1.00 30.62 107 GLU A N 1
ATOM 813 C CA . GLU A 1 107 ? 16.435 -43.499 32.753 1.00 30.62 107 GLU A CA 1
ATOM 814 C C . GLU A 1 107 ? 15.308 -44.100 31.906 1.00 30.62 107 GLU A C 1
ATOM 816 O O . GLU A 1 107 ? 14.431 -43.417 31.381 1.00 30.62 107 GLU A O 1
ATOM 821 N N . ASN A 1 108 ? 15.349 -45.437 31.929 1.00 31.52 108 ASN A N 1
ATOM 822 C CA . ASN A 1 108 ? 14.374 -46.439 31.511 1.00 31.52 108 ASN A CA 1
ATOM 823 C C . ASN A 1 108 ? 14.471 -46.865 30.027 1.00 31.52 108 ASN A C 1
ATOM 825 O O . ASN A 1 108 ? 14.280 -46.062 29.125 1.00 31.52 108 ASN A O 1
ATOM 829 N N . SER A 1 109 ? 14.775 -48.113 29.656 1.00 38.00 109 SER A N 1
ATOM 830 C CA . SER A 1 109 ? 14.731 -49.402 30.363 1.00 38.00 109 SER A CA 1
ATOM 831 C C . SER A 1 109 ? 15.643 -50.421 29.656 1.00 38.00 109 SER A C 1
ATOM 833 O O . SER A 1 109 ? 15.809 -50.317 28.441 1.00 38.00 109 SER A O 1
ATOM 835 N N . LYS A 1 110 ? 16.114 -51.448 30.392 1.00 41.62 110 LYS A N 1
ATOM 836 C CA . LYS A 1 110 ? 16.214 -52.886 30.002 1.00 41.62 110 LYS A CA 1
ATOM 837 C C . LYS A 1 110 ? 17.483 -53.603 30.519 1.00 41.62 110 LYS A C 1
ATOM 839 O O . LYS A 1 110 ? 18.529 -53.597 29.888 1.00 41.62 110 LYS A O 1
ATOM 844 N N . THR A 1 111 ? 17.302 -54.212 31.690 1.00 33.06 111 THR A N 1
ATOM 845 C CA . THR A 1 111 ? 17.655 -55.569 32.172 1.00 33.06 111 THR A CA 1
ATOM 846 C C . THR A 1 111 ? 18.744 -56.418 31.482 1.00 33.06 111 THR A C 1
ATOM 848 O O . THR A 1 111 ? 18.637 -56.714 30.293 1.00 33.06 111 THR A O 1
ATOM 851 N N . GLY A 1 112 ? 19.649 -56.959 32.317 1.00 37.53 112 GLY A N 1
ATOM 852 C CA . GLY A 1 112 ? 20.456 -58.189 32.139 1.00 37.53 112 GLY A CA 1
ATOM 853 C C . GLY A 1 112 ? 21.809 -58.073 32.876 1.00 37.53 112 GLY A C 1
ATOM 854 O O . GLY A 1 112 ? 22.614 -57.245 32.473 1.00 37.53 112 GLY A O 1
ATOM 855 N N . GLU A 1 113 ? 21.998 -58.620 34.092 1.00 35.66 113 GLU A N 1
ATOM 856 C CA . GLU A 1 113 ? 22.551 -59.975 34.390 1.00 35.66 113 GLU A CA 1
ATOM 857 C C . GLU A 1 113 ? 24.000 -60.163 33.863 1.00 35.66 113 GLU A C 1
ATOM 859 O O . GLU A 1 113 ? 24.230 -59.918 32.689 1.00 35.66 113 GLU A O 1
ATOM 864 N N . THR A 1 114 ? 25.058 -60.602 34.568 1.00 34.75 114 THR A N 1
ATOM 865 C CA . THR A 1 114 ? 25.360 -61.067 35.942 1.00 34.75 114 THR A CA 1
ATOM 866 C C . THR A 1 114 ? 26.901 -61.267 36.029 1.00 34.75 114 THR A C 1
ATOM 868 O O . THR A 1 114 ? 27.537 -61.508 35.009 1.00 34.75 114 THR A O 1
ATOM 871 N N . SER A 1 115 ? 27.460 -61.283 37.251 1.00 42.91 115 SER A N 1
ATOM 872 C CA . SER A 1 115 ? 28.669 -62.035 37.685 1.00 42.91 115 SER A CA 1
ATOM 873 C C . SER A 1 115 ? 30.104 -61.512 37.421 1.00 42.91 115 SER A C 1
ATOM 875 O O . SER A 1 115 ? 30.676 -61.720 36.362 1.00 42.91 115 SER A O 1
ATOM 877 N N . ASN A 1 116 ? 30.685 -60.951 38.496 1.00 39.75 116 ASN A N 1
ATOM 878 C CA . ASN A 1 116 ? 31.898 -61.362 39.246 1.00 39.75 116 ASN A CA 1
ATOM 879 C C . ASN A 1 116 ? 33.274 -61.643 38.594 1.00 39.75 116 ASN A C 1
ATOM 881 O O . ASN A 1 116 ? 33.379 -62.367 37.612 1.00 39.75 116 ASN A O 1
ATOM 885 N N . SER A 1 117 ? 34.300 -61.253 39.386 1.00 45.25 117 SER A N 1
ATOM 886 C CA . SER A 1 117 ? 35.685 -61.782 39.483 1.00 45.25 117 SER A CA 1
ATOM 887 C C . SER A 1 117 ? 36.644 -61.404 38.346 1.00 45.25 117 SER A C 1
ATOM 889 O O . SER A 1 117 ? 36.237 -61.332 37.200 1.00 45.25 117 SER A O 1
ATOM 891 N N . ASP A 1 118 ? 37.942 -61.144 38.508 1.00 54.59 118 ASP A N 1
ATOM 892 C CA . ASP A 1 118 ? 38.939 -61.177 39.593 1.00 54.59 118 ASP A CA 1
ATOM 893 C C . ASP A 1 118 ? 40.140 -60.368 39.020 1.00 54.59 118 ASP A C 1
ATOM 895 O O . ASP A 1 118 ? 40.391 -60.416 37.818 1.00 54.59 118 ASP A O 1
ATOM 899 N N . LYS A 1 119 ? 40.713 -59.389 39.724 1.00 44.88 119 LYS A N 1
ATOM 900 C CA . LYS A 1 119 ? 42.053 -59.442 40.342 1.00 44.88 119 LYS A CA 1
ATOM 901 C C . LYS A 1 119 ? 43.142 -60.208 39.557 1.00 44.88 119 LYS A C 1
ATOM 903 O O . LYS A 1 119 ? 43.277 -61.408 39.739 1.00 44.88 119 LYS A O 1
ATOM 908 N N . GLU A 1 120 ? 43.988 -59.474 38.830 1.00 42.88 120 GLU A N 1
ATOM 909 C CA . GLU A 1 120 ? 45.466 -59.564 38.879 1.00 42.88 120 GLU A CA 1
ATOM 910 C C . GLU A 1 120 ? 46.114 -58.361 38.181 1.00 42.88 120 GLU A C 1
ATOM 912 O O . GLU A 1 120 ? 45.587 -57.934 37.128 1.00 42.88 120 GLU A O 1
#

Foldseek 3Di:
DCPLLVCLVVVVVVPVVSLVVSLVVLVVPPPVSLVSLLVHDLVVNLVSCVVCVVVLVVSLVVCLPPVNVVVGDPSSCVSSVVDDDPPPPDDDDDDDDDDDDDDDDDDDDDDDDDDDDDDD